Protein AF-A0A969BCX3-F1 (afdb_monomer_lite)

Foldseek 3Di:
DADDDDDDDDADDPDPPQVVVVRVQVVCVVVVHDDAEWFDDFDDCVDPPGGHGHYPDDVLDALQVCLVCVLVRCVVTVAQEAEDDHDPNDDALVVRVVSVVSNVVSQVVSCVVVVGHHHYDYDQHDAHPDGDPSSVSNSVVVD

Radius of gyration: 16.17 Å; chains: 1; bounding box: 35×35×45 Å

Secondary structure (DSSP, 8-state):
----------S-----HHHHHHHHHHHHHHTT-------SEE--TT-SS----EE---TT--HHHHHHHHHHHHHHH--SEEEE---TT-S-HHHHHHHHHHHHHHHHHHHHHHT---EEEEPPPPPPSS--HHHHHHHHTT-

pLDDT: mean 81.5, std 19.11, range [28.39, 98.62]

Sequence (143 aa):
MLRYHRRPGRFARQHPAWQLQAVLWYKLDSANYNVDFVGSREAGHNLIPAMDVDHEAHKSAGATFFASSIYNHLVASSPNIILMHLGTYDTHASTSAAQFTTIFNEIDRYEADFNTSVRVLVATILNRSVPHANTSAFNANLT

Structure (mmCIF, N/CA/C/O backbone):
data_AF-A0A969BCX3-F1
#
_entry.id   AF-A0A969BCX3-F1
#
loop_
_atom_site.group_PDB
_atom_site.id
_atom_site.type_symbol
_atom_site.label_atom_id
_atom_site.label_alt_id
_atom_site.label_comp_id
_atom_site.label_asym_id
_atom_site.label_entity_id
_atom_site.label_seq_id
_atom_site.pdbx_PDB_ins_code
_atom_site.Cartn_x
_atom_site.Cartn_y
_atom_site.Cartn_z
_atom_site.occupancy
_atom_site.B_iso_or_equiv
_atom_site.auth_seq_id
_atom_site.auth_comp_id
_atom_site.auth_asym_id
_atom_site.auth_atom_id
_atom_site.pdbx_PDB_model_num
ATOM 1 N N . MET A 1 1 ? 1.543 -9.746 -6.477 1.00 34.53 1 MET A N 1
ATOM 2 C CA . MET A 1 1 ? 2.705 -10.648 -6.239 1.00 34.53 1 MET A CA 1
ATOM 3 C C . MET A 1 1 ? 2.519 -12.042 -6.911 1.00 34.53 1 MET A C 1
ATOM 5 O O . MET A 1 1 ? 1.386 -12.378 -7.186 1.00 34.53 1 MET A O 1
ATOM 9 N N . LEU A 1 2 ? 3.593 -12.800 -7.302 1.00 28.39 2 LEU A N 1
ATOM 10 C CA . LEU A 1 2 ? 3.638 -13.778 -8.464 1.00 28.39 2 LEU A CA 1
ATOM 11 C C . LEU A 1 2 ? 4.745 -14.914 -8.465 1.00 28.39 2 LEU A C 1
ATOM 13 O O . LEU A 1 2 ? 5.485 -14.999 -7.494 1.00 28.39 2 LEU A O 1
ATOM 17 N N . ARG A 1 3 ? 4.847 -15.800 -9.524 1.00 32.66 3 ARG A N 1
ATOM 18 C CA . ARG A 1 3 ? 6.025 -16.581 -10.116 1.00 32.66 3 ARG A CA 1
ATOM 19 C C . ARG A 1 3 ? 5.734 -17.293 -11.507 1.00 32.66 3 ARG A C 1
ATOM 21 O O . ARG A 1 3 ? 4.568 -17.546 -11.767 1.00 32.66 3 ARG A O 1
ATOM 28 N N . TYR A 1 4 ? 6.758 -17.628 -12.352 1.00 30.80 4 TYR A N 1
ATOM 29 C CA . TYR A 1 4 ? 6.853 -17.544 -13.863 1.00 30.80 4 TYR A CA 1
ATOM 30 C C . TYR A 1 4 ? 7.645 -18.656 -14.659 1.00 30.80 4 TYR A C 1
ATOM 32 O O . TYR A 1 4 ? 8.454 -19.328 -14.024 1.00 30.80 4 TYR A O 1
ATOM 40 N N . HIS A 1 5 ? 7.544 -18.723 -16.029 1.00 28.56 5 HIS A N 1
ATOM 41 C CA . HIS A 1 5 ? 8.582 -19.165 -17.038 1.00 28.56 5 HIS A CA 1
ATOM 42 C C . HIS A 1 5 ? 8.531 -18.452 -18.450 1.00 28.56 5 HIS A C 1
ATOM 44 O O . HIS A 1 5 ? 7.475 -17.985 -18.866 1.00 28.56 5 HIS A O 1
ATOM 50 N N . ARG A 1 6 ? 9.685 -18.355 -19.173 1.00 41.09 6 ARG A N 1
ATOM 51 C CA . ARG A 1 6 ? 10.086 -17.385 -20.264 1.00 41.09 6 ARG A CA 1
ATOM 52 C C . ARG A 1 6 ? 9.689 -17.630 -21.742 1.00 41.09 6 ARG A C 1
ATOM 54 O O . ARG A 1 6 ? 9.783 -18.757 -22.208 1.00 41.09 6 ARG A O 1
ATOM 61 N N . ARG A 1 7 ? 9.531 -16.529 -22.528 1.00 32.38 7 ARG A N 1
ATOM 62 C CA . ARG A 1 7 ? 9.907 -16.375 -23.975 1.00 32.38 7 ARG A CA 1
ATOM 63 C C . ARG A 1 7 ? 10.317 -14.918 -24.361 1.00 32.38 7 ARG A C 1
ATOM 65 O O . ARG A 1 7 ? 9.932 -14.002 -23.637 1.00 32.38 7 ARG A O 1
ATOM 72 N N . PRO A 1 8 ? 11.116 -14.688 -25.439 1.00 44.19 8 PRO A N 1
ATOM 73 C CA . PRO A 1 8 ? 11.933 -13.475 -25.627 1.00 44.19 8 PRO A CA 1
ATOM 74 C C . PRO A 1 8 ? 11.377 -12.431 -26.624 1.00 44.19 8 PRO A C 1
ATOM 76 O O . PRO A 1 8 ? 10.735 -12.782 -27.607 1.00 44.19 8 PRO A O 1
ATOM 79 N N . GLY A 1 9 ? 11.751 -11.156 -26.415 1.00 36.34 9 GLY A N 1
ATOM 80 C CA . GLY A 1 9 ? 11.920 -10.152 -27.483 1.00 36.34 9 GLY A CA 1
ATOM 81 C C . GLY A 1 9 ? 10.839 -9.072 -27.674 1.00 36.34 9 GLY A C 1
ATOM 82 O O . GLY A 1 9 ? 10.052 -9.163 -28.608 1.00 36.34 9 GLY A O 1
ATOM 83 N N . ARG A 1 10 ? 10.864 -8.011 -26.849 1.00 34.69 10 ARG A N 1
ATOM 84 C CA . ARG A 1 10 ? 10.653 -6.572 -27.180 1.00 34.69 10 ARG A CA 1
ATOM 85 C C . ARG A 1 10 ? 10.656 -5.783 -25.865 1.00 34.69 10 ARG A C 1
ATOM 87 O O . ARG A 1 10 ? 9.804 -5.997 -25.005 1.00 34.69 10 ARG A O 1
ATOM 94 N N . PHE A 1 11 ? 11.655 -4.924 -25.686 1.00 47.81 11 PHE A N 1
ATOM 95 C CA . PHE A 1 11 ? 11.815 -4.113 -24.482 1.00 47.81 11 PHE A CA 1
ATOM 96 C C . PHE A 1 11 ? 10.767 -2.990 -24.438 1.00 47.81 11 PHE A C 1
ATOM 98 O O . PHE A 1 11 ? 10.455 -2.398 -25.467 1.00 47.81 11 PHE A O 1
ATOM 105 N N . ALA A 1 12 ? 10.257 -2.743 -23.225 1.00 36.22 12 ALA A N 1
ATOM 106 C CA . ALA A 1 12 ? 9.178 -1.827 -22.831 1.00 36.22 12 ALA A CA 1
ATOM 107 C C . ALA A 1 12 ? 7.731 -2.338 -23.010 1.00 36.22 12 ALA A C 1
ATOM 109 O O . ALA A 1 12 ? 6.883 -1.667 -23.592 1.00 36.22 12 ALA A O 1
ATOM 110 N N . ARG A 1 13 ? 7.390 -3.487 -22.409 1.00 39.47 13 ARG A N 1
ATOM 111 C CA . ARG A 1 13 ? 6.005 -3.714 -21.957 1.00 39.47 13 ARG A CA 1
ATOM 112 C C . ARG A 1 13 ? 5.864 -3.199 -20.528 1.00 39.47 13 ARG A C 1
ATOM 114 O O . ARG A 1 13 ? 6.259 -3.877 -19.585 1.00 39.47 13 ARG A O 1
ATOM 121 N N . GLN A 1 14 ? 5.296 -2.005 -20.366 1.00 39.59 14 GLN A N 1
ATOM 122 C CA . GLN A 1 14 ? 4.602 -1.688 -19.120 1.00 39.59 14 GLN A CA 1
ATOM 123 C C . GLN A 1 14 ? 3.423 -2.660 -19.035 1.00 39.59 14 GLN A C 1
ATOM 125 O O . GLN A 1 14 ? 2.440 -2.518 -19.759 1.00 39.59 14 GLN A O 1
ATOM 130 N N . HIS A 1 15 ? 3.564 -3.708 -18.228 1.00 47.91 15 HIS A N 1
ATOM 131 C CA . HIS A 1 15 ? 2.430 -4.547 -17.874 1.00 47.91 15 HIS A CA 1
ATOM 132 C C . HIS A 1 15 ? 1.494 -3.690 -17.021 1.00 47.91 15 HIS A C 1
ATOM 134 O O . HIS A 1 15 ? 1.960 -3.096 -16.045 1.00 47.91 15 HIS A O 1
ATOM 140 N N . PRO A 1 16 ? 0.216 -3.540 -17.396 1.00 60.22 16 PRO A N 1
ATOM 141 C CA . PRO A 1 16 ? -0.694 -2.736 -16.603 1.00 60.22 16 PRO A CA 1
ATOM 142 C C . PRO A 1 16 ? -0.822 -3.355 -15.204 1.00 60.22 16 PRO A C 1
ATOM 144 O O . PRO A 1 16 ? -0.863 -4.578 -15.072 1.00 60.22 16 PRO A O 1
ATOM 147 N N . ALA A 1 17 ? -0.830 -2.514 -14.166 1.00 60.88 17 ALA A N 1
ATOM 148 C CA . ALA A 1 17 ? -0.722 -2.929 -12.762 1.00 60.88 17 ALA A CA 1
ATOM 149 C C . ALA A 1 17 ? -1.734 -4.024 -12.361 1.00 60.88 17 ALA A C 1
ATOM 151 O O . ALA A 1 17 ? -1.383 -4.935 -11.610 1.00 60.88 17 ALA A O 1
ATOM 152 N N . TRP A 1 18 ? -2.929 -4.009 -12.961 1.00 65.56 18 TRP A N 1
ATOM 153 C CA . TRP A 1 18 ? -3.974 -5.011 -12.745 1.00 65.56 18 TRP A CA 1
ATOM 154 C C . TRP A 1 18 ? -3.562 -6.439 -13.146 1.00 65.56 18 TRP A C 1
ATOM 156 O O . TRP A 1 18 ? -4.039 -7.402 -12.559 1.00 65.56 18 TRP A O 1
ATOM 166 N N . GLN A 1 19 ? -2.613 -6.627 -14.075 1.00 75.50 19 GLN A N 1
ATOM 167 C CA . GLN A 1 19 ? -2.093 -7.967 -14.392 1.00 75.50 19 GLN A CA 1
ATOM 168 C C . GLN A 1 19 ? -1.281 -8.559 -13.234 1.00 75.50 19 GLN A C 1
ATOM 170 O O . GLN A 1 19 ? -1.315 -9.765 -13.014 1.00 75.50 19 GLN A O 1
ATOM 175 N N . LEU A 1 20 ? -0.538 -7.740 -12.482 1.00 78.06 20 LEU A N 1
ATOM 176 C CA . LEU A 1 20 ? 0.252 -8.213 -11.335 1.00 78.06 20 LEU A CA 1
ATOM 177 C C . LEU A 1 20 ? -0.607 -8.446 -10.088 1.00 78.06 20 LEU A C 1
ATOM 179 O O . LEU A 1 20 ? -0.260 -9.299 -9.262 1.00 78.06 20 LEU A O 1
ATOM 183 N N . GLN A 1 21 ? -1.693 -7.684 -9.963 1.00 87.50 21 GLN A N 1
ATOM 184 C CA . GLN A 1 21 ? -2.752 -7.893 -8.981 1.00 87.50 21 GLN A CA 1
ATOM 185 C C . GLN A 1 21 ? -3.462 -9.222 -9.245 1.00 87.50 21 GLN A C 1
ATOM 187 O O . GLN A 1 21 ? -3.488 -10.066 -8.357 1.00 87.50 21 GLN A O 1
ATOM 192 N N . ALA A 1 22 ? -3.905 -9.459 -10.484 1.00 89.06 22 ALA A N 1
ATOM 193 C CA . ALA A 1 22 ? -4.624 -10.672 -10.859 1.00 89.06 22 ALA A CA 1
ATOM 194 C C . ALA A 1 22 ? -3.874 -11.948 -10.484 1.00 89.06 22 ALA A C 1
ATOM 196 O O . ALA A 1 22 ? -4.410 -12.847 -9.843 1.00 89.06 22 ALA A O 1
ATOM 197 N N . VAL A 1 23 ? -2.582 -12.018 -10.814 1.00 90.94 23 VAL A N 1
ATOM 198 C CA . VAL A 1 23 ? -1.817 -13.224 -10.489 1.00 90.94 23 VAL A CA 1
ATOM 199 C C . VAL A 1 23 ? -1.532 -13.354 -8.986 1.00 90.94 23 VAL A C 1
ATOM 201 O O . VAL A 1 23 ? -1.316 -14.469 -8.517 1.00 90.94 23 VAL A O 1
ATOM 204 N N . LEU A 1 24 ? -1.552 -12.263 -8.211 1.00 91.88 24 LEU A N 1
ATOM 205 C CA . LEU A 1 24 ? -1.527 -12.371 -6.747 1.00 91.88 24 LEU A CA 1
ATOM 206 C C . LEU A 1 24 ? -2.784 -13.020 -6.231 1.00 91.88 24 LEU A C 1
ATOM 208 O O . LEU A 1 24 ? -2.700 -13.960 -5.449 1.00 91.88 24 LEU A O 1
ATOM 212 N N . TRP A 1 25 ? -3.915 -12.497 -6.687 1.00 94.12 25 TRP A N 1
ATOM 213 C CA . TRP A 1 25 ? -5.212 -12.933 -6.238 1.00 94.12 25 TRP A CA 1
ATOM 214 C C . TRP A 1 25 ? -5.387 -14.426 -6.518 1.00 94.12 25 TRP A C 1
ATOM 216 O O . TRP A 1 25 ? -5.578 -15.191 -5.581 1.00 94.12 25 TRP A O 1
ATOM 226 N N . TYR A 1 26 ? -5.111 -14.880 -7.749 1.00 94.75 26 TYR A N 1
ATOM 227 C CA . TYR A 1 26 ? -5.188 -16.310 -8.081 1.00 94.75 26 TYR A CA 1
ATOM 228 C C . TYR A 1 26 ? -4.246 -17.181 -7.249 1.00 94.75 26 TYR A C 1
ATOM 230 O O . TYR A 1 26 ? -4.562 -18.329 -6.962 1.00 94.75 26 TYR A O 1
ATOM 238 N N . LYS A 1 27 ? -3.070 -16.673 -6.863 1.00 95.94 27 LYS A N 1
ATOM 239 C CA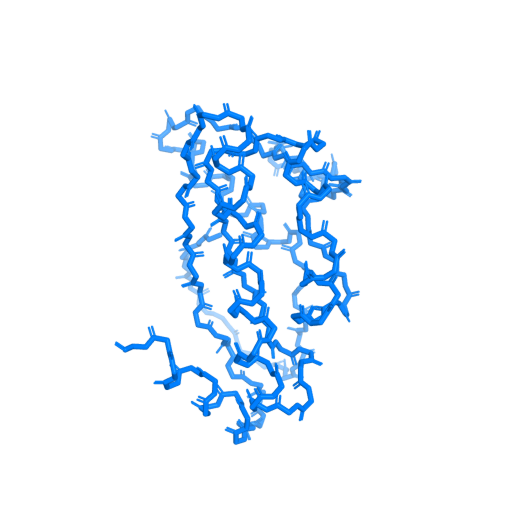 . LYS A 1 27 ? -2.148 -17.424 -6.000 1.00 95.94 27 LYS A CA 1
ATOM 240 C C . LYS A 1 27 ? -2.678 -17.568 -4.584 1.00 95.94 27 LYS A C 1
ATOM 242 O O . LYS A 1 27 ? -2.519 -18.640 -4.009 1.00 95.94 27 LYS A O 1
ATOM 247 N N . LEU A 1 28 ? -3.258 -16.504 -4.038 1.00 95.62 28 LEU A N 1
ATOM 248 C CA . LEU A 1 28 ? -3.846 -16.503 -2.702 1.00 95.62 28 LEU A CA 1
ATOM 249 C C . LEU A 1 28 ? -5.081 -17.404 -2.662 1.00 95.62 28 LEU A C 1
ATOM 251 O O . LEU A 1 28 ? -5.146 -18.283 -1.807 1.00 95.62 28 LEU A O 1
ATOM 255 N N . ASP A 1 29 ? -5.964 -17.265 -3.650 1.00 95.06 29 ASP A N 1
ATOM 256 C CA . ASP A 1 29 ? -7.143 -18.110 -3.840 1.00 95.06 29 ASP A CA 1
ATOM 257 C C . ASP A 1 29 ? -6.756 -19.591 -3.988 1.00 95.06 29 ASP A C 1
ATOM 259 O O . ASP A 1 29 ? -7.205 -20.433 -3.217 1.00 95.06 29 ASP A O 1
ATOM 263 N N . SER A 1 30 ? -5.789 -19.912 -4.860 1.00 96.62 30 SER A N 1
ATOM 264 C CA . SER A 1 30 ? -5.307 -21.296 -5.036 1.00 96.62 30 SER A CA 1
ATOM 265 C C . SER A 1 30 ? -4.660 -21.908 -3.788 1.00 96.62 30 SER A C 1
ATOM 267 O O . SER A 1 30 ? -4.521 -23.126 -3.694 1.00 96.62 30 SER A O 1
ATOM 269 N N . ALA A 1 31 ? -4.224 -21.066 -2.849 1.00 97.25 31 ALA A N 1
ATOM 270 C CA . ALA A 1 31 ? -3.661 -21.473 -1.568 1.00 97.25 31 ALA A CA 1
ATOM 271 C C . ALA A 1 31 ? -4.698 -21.418 -0.429 1.00 97.25 31 ALA A C 1
ATOM 273 O O . ALA A 1 31 ? -4.328 -21.583 0.733 1.00 97.25 31 ALA A O 1
ATOM 274 N N . ASN A 1 32 ? -5.981 -21.223 -0.757 1.00 95.94 32 ASN A N 1
ATOM 275 C CA . ASN A 1 32 ? -7.114 -21.123 0.161 1.00 95.94 32 ASN A CA 1
ATOM 276 C C . ASN A 1 32 ? -6.983 -19.992 1.197 1.00 95.94 32 ASN A C 1
ATOM 278 O O . ASN A 1 32 ? -7.460 -20.122 2.328 1.00 95.94 32 ASN A O 1
ATOM 282 N N . TYR A 1 33 ? -6.343 -18.876 0.836 1.00 96.19 33 TYR A N 1
ATOM 283 C CA . TYR A 1 33 ? -6.398 -17.668 1.656 1.00 96.19 33 TYR A CA 1
ATOM 284 C C . TYR A 1 33 ? -7.701 -16.913 1.395 1.00 96.19 33 TYR A C 1
ATOM 286 O O . TYR A 1 33 ? -8.011 -16.586 0.254 1.00 96.19 33 TYR A O 1
ATOM 294 N N . ASN A 1 34 ? -8.422 -16.579 2.467 1.00 94.94 34 ASN A N 1
ATOM 295 C CA . ASN A 1 34 ? -9.550 -15.657 2.400 1.00 94.94 34 ASN A CA 1
ATOM 296 C C . ASN A 1 34 ? -9.019 -14.219 2.403 1.00 94.94 34 ASN A C 1
ATOM 298 O O . ASN A 1 34 ? -8.540 -13.745 3.437 1.00 94.94 34 ASN A O 1
ATOM 302 N N . VAL A 1 35 ? -9.038 -13.567 1.244 1.00 95.00 35 VAL A N 1
ATOM 303 C CA . VAL A 1 35 ? -8.525 -12.207 1.055 1.00 95.00 35 VAL A CA 1
ATOM 304 C C . VAL A 1 35 ? -9.562 -11.346 0.355 1.00 95.00 35 VAL A C 1
ATOM 306 O O . VAL A 1 35 ? -10.228 -11.810 -0.563 1.00 95.00 35 VAL A O 1
ATOM 309 N N . ASP A 1 36 ? -9.633 -10.097 0.795 1.00 96.12 36 ASP A N 1
ATOM 310 C CA . ASP A 1 36 ? -10.450 -9.026 0.234 1.00 96.12 36 ASP A CA 1
ATOM 311 C C . ASP A 1 36 ? -9.479 -7.924 -0.191 1.00 96.12 36 ASP A C 1
ATOM 313 O O . ASP A 1 36 ? -8.674 -7.446 0.622 1.00 96.12 36 ASP A O 1
ATOM 317 N N . PHE A 1 37 ? -9.421 -7.631 -1.484 1.00 96.50 37 PHE A N 1
ATOM 318 C CA . PHE A 1 37 ? -8.626 -6.521 -1.983 1.00 96.50 37 PHE A CA 1
ATOM 319 C C . PHE A 1 37 ? -9.499 -5.279 -1.852 1.00 96.50 37 PHE A C 1
ATOM 321 O O . PHE A 1 37 ? -10.688 -5.314 -2.102 1.00 96.50 37 PHE A O 1
ATOM 328 N N . VAL A 1 38 ? -8.910 -4.169 -1.420 1.00 97.31 38 VAL A N 1
ATOM 329 C CA . VAL A 1 38 ? -9.673 -2.951 -1.137 1.00 97.31 38 VAL A CA 1
ATOM 330 C C . VAL A 1 38 ? -9.031 -1.757 -1.824 1.00 97.31 38 VAL A C 1
ATOM 332 O O . VAL A 1 38 ? -7.802 -1.668 -1.949 1.00 97.31 38 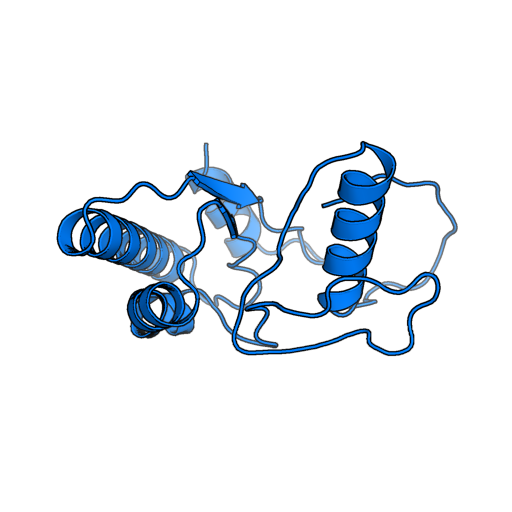VAL A O 1
ATOM 335 N N . GLY A 1 39 ? -9.865 -0.827 -2.282 1.00 95.94 39 GLY A N 1
ATOM 336 C CA . GLY A 1 39 ? -9.412 0.420 -2.876 1.00 95.94 39 GLY A CA 1
ATOM 337 C C . GLY A 1 39 ? -10.467 1.118 -3.723 1.00 95.94 39 GLY A C 1
ATOM 338 O O . GLY A 1 39 ? -11.519 0.581 -4.032 1.00 95.94 39 GLY A O 1
ATOM 339 N N . SER A 1 40 ? -10.157 2.344 -4.122 1.00 95.38 40 SER A N 1
ATOM 340 C CA . SER A 1 40 ? -11.045 3.233 -4.871 1.00 95.38 40 SER A CA 1
ATOM 341 C C . SER A 1 40 ? -11.144 2.945 -6.373 1.00 95.38 40 SER A C 1
ATOM 343 O O . SER A 1 40 ? -11.857 3.651 -7.091 1.00 95.38 40 SER A O 1
ATOM 345 N N . ARG A 1 41 ? -10.391 1.970 -6.893 1.00 94.00 41 ARG A N 1
ATOM 346 C CA . ARG A 1 41 ? -10.343 1.652 -8.324 1.00 94.00 41 ARG A CA 1
ATOM 347 C C . ARG A 1 41 ? -10.577 0.176 -8.559 1.00 94.00 41 ARG A C 1
ATOM 349 O O . ARG A 1 41 ? -10.067 -0.653 -7.823 1.00 94.00 41 ARG A O 1
ATOM 356 N N . GLU A 1 42 ? -11.204 -0.112 -9.688 1.00 93.56 42 GLU A N 1
ATOM 357 C CA . GLU A 1 42 ? -11.494 -1.470 -10.126 1.00 93.56 42 GLU A CA 1
ATOM 358 C C . GLU A 1 42 ? -10.809 -1.745 -11.471 1.00 93.56 42 GLU A C 1
ATOM 360 O O . GLU A 1 42 ? -10.798 -0.898 -12.377 1.00 93.56 42 GLU A O 1
ATOM 365 N N . ALA A 1 43 ? -10.234 -2.937 -11.633 1.00 91.19 43 ALA A N 1
ATOM 366 C CA . ALA A 1 43 ? -9.756 -3.411 -12.925 1.00 91.19 43 ALA A CA 1
ATOM 367 C C . ALA A 1 43 ? -9.767 -4.941 -13.030 1.00 91.19 43 ALA A C 1
ATOM 369 O O . ALA A 1 43 ? -9.357 -5.654 -12.123 1.00 91.19 43 ALA A O 1
ATOM 370 N N . GLY A 1 44 ? -10.129 -5.448 -14.214 1.00 88.50 44 GLY A N 1
ATOM 371 C CA . GLY A 1 44 ? -10.035 -6.878 -14.528 1.00 88.50 44 GLY A CA 1
ATOM 372 C C . GLY A 1 44 ? -11.348 -7.662 -14.478 1.00 88.50 44 GLY A C 1
ATOM 373 O O . GLY A 1 44 ? -11.292 -8.884 -14.516 1.00 88.50 44 GLY A O 1
ATOM 374 N N . HIS A 1 45 ? -12.513 -7.002 -14.505 1.00 91.00 45 HIS A N 1
ATOM 375 C CA . HIS A 1 45 ? -13.838 -7.658 -14.517 1.00 91.00 45 HIS A CA 1
ATOM 376 C C . HIS A 1 45 ? -14.025 -8.737 -15.598 1.00 91.00 45 HIS A C 1
ATOM 378 O O . HIS A 1 45 ? -14.827 -9.648 -15.435 1.00 91.00 45 HIS A O 1
ATOM 384 N N . ASN A 1 46 ? -13.295 -8.636 -16.713 1.00 91.06 46 ASN A N 1
ATOM 385 C CA . ASN A 1 46 ? -13.396 -9.578 -17.832 1.00 91.06 46 ASN A CA 1
ATOM 386 C C . ASN A 1 46 ? -12.443 -10.781 -17.706 1.00 91.06 46 ASN A C 1
ATOM 388 O O . ASN A 1 46 ? -12.319 -11.560 -18.653 1.00 91.06 46 ASN A O 1
ATOM 392 N N . LEU A 1 47 ? -11.700 -10.901 -16.604 1.00 88.56 47 LEU A N 1
ATOM 393 C CA . LEU A 1 47 ? -10.792 -12.022 -16.386 1.00 88.56 47 LEU A CA 1
ATOM 394 C C . LEU A 1 47 ? -11.561 -13.287 -16.000 1.00 88.56 47 LEU A C 1
ATOM 396 O O . LEU A 1 47 ? -12.570 -13.241 -15.301 1.00 88.56 47 LEU A O 1
ATOM 400 N N . ILE A 1 48 ? -11.063 -14.424 -16.489 1.00 87.75 48 ILE A N 1
ATOM 401 C CA . ILE A 1 48 ? -11.615 -15.752 -16.222 1.00 87.75 48 ILE A CA 1
ATOM 402 C C . ILE A 1 48 ? -10.469 -16.650 -15.730 1.00 87.75 48 ILE A C 1
ATOM 404 O O . ILE A 1 48 ? -9.472 -16.781 -16.448 1.00 87.75 48 ILE A O 1
ATOM 408 N N . PRO A 1 49 ? -10.598 -17.294 -14.555 1.00 89.31 49 PRO A N 1
ATOM 409 C CA . PRO A 1 49 ? -11.720 -17.182 -13.612 1.00 89.31 49 PRO A CA 1
ATOM 410 C C . PRO A 1 49 ? -11.862 -15.764 -13.030 1.00 89.31 49 PRO A C 1
ATOM 412 O O . PRO A 1 49 ? -10.914 -14.984 -13.082 1.00 89.31 49 PRO A O 1
ATOM 415 N N . ALA A 1 50 ? -13.048 -15.417 -12.521 1.00 92.12 50 ALA A N 1
ATOM 416 C CA . ALA A 1 50 ? -13.266 -14.117 -11.882 1.00 92.12 50 ALA A CA 1
ATOM 417 C C . ALA A 1 50 ? -12.313 -13.926 -10.688 1.00 92.12 50 ALA A C 1
ATOM 419 O O . ALA A 1 50 ? -11.850 -14.902 -10.099 1.00 92.12 50 ALA A O 1
ATOM 420 N N . MET A 1 51 ? -12.018 -12.671 -10.362 1.00 93.19 51 MET A N 1
ATOM 421 C CA . MET A 1 51 ? -11.142 -12.276 -9.261 1.00 93.19 51 MET A CA 1
ATOM 422 C C . MET A 1 51 ? -11.692 -11.028 -8.580 1.00 93.19 51 MET A C 1
ATOM 424 O O . MET A 1 51 ? -12.534 -10.337 -9.155 1.00 93.19 51 MET A O 1
ATOM 428 N N . ASP A 1 52 ? -11.146 -10.707 -7.416 1.00 95.44 52 ASP A N 1
ATOM 429 C CA . ASP A 1 52 ? -11.318 -9.393 -6.812 1.00 95.44 52 ASP A CA 1
ATOM 430 C C . ASP A 1 52 ? -10.581 -8.316 -7.629 1.00 95.44 52 ASP A C 1
ATOM 432 O O . ASP A 1 52 ? -9.394 -8.449 -7.959 1.00 95.44 52 ASP A O 1
ATOM 436 N N . VAL A 1 53 ? -11.320 -7.280 -8.015 1.00 95.12 53 VAL A N 1
ATOM 437 C CA . VAL A 1 53 ? -10.891 -6.239 -8.954 1.00 95.12 53 VAL A CA 1
ATOM 438 C C . VAL A 1 53 ? -10.395 -4.975 -8.256 1.00 95.12 53 VAL A C 1
ATOM 440 O O . VAL A 1 53 ? -9.776 -4.140 -8.926 1.00 95.12 53 VAL A O 1
ATOM 443 N N . ASP A 1 54 ? -10.595 -4.850 -6.946 1.00 96.12 54 ASP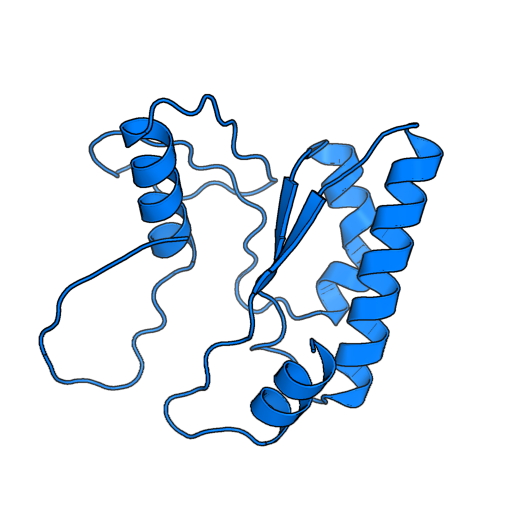 A N 1
ATOM 444 C CA . ASP A 1 54 ? -10.381 -3.617 -6.190 1.00 96.12 54 ASP A CA 1
ATOM 445 C C . ASP A 1 54 ? -8.892 -3.353 -5.937 1.00 96.12 54 ASP A C 1
ATOM 447 O O . ASP A 1 54 ? -8.102 -4.255 -5.642 1.00 96.12 54 ASP A O 1
ATOM 451 N N . HIS A 1 55 ? -8.455 -2.102 -6.095 1.00 93.94 55 HIS A N 1
ATOM 452 C CA . HIS A 1 55 ? -7.064 -1.707 -5.893 1.00 93.94 55 HIS A CA 1
ATOM 453 C C . HIS A 1 55 ? -6.855 -0.196 -5.706 1.00 93.94 55 HIS A C 1
ATOM 455 O O . HIS A 1 55 ? -7.608 0.635 -6.204 1.00 93.94 55 HIS A O 1
ATOM 461 N N . GLU A 1 56 ? -5.696 0.182 -5.155 1.00 93.94 56 GLU A N 1
ATOM 462 C CA . GLU A 1 56 ? -5.208 1.577 -5.100 1.00 93.94 56 GLU A CA 1
ATOM 463 C C . GLU A 1 56 ? -4.045 1.857 -6.074 1.00 93.94 56 GLU A C 1
ATOM 465 O O . GLU A 1 56 ? -3.170 2.693 -5.847 1.00 93.94 56 GLU A O 1
ATOM 470 N N . ALA A 1 57 ? -3.991 1.148 -7.205 1.00 88.94 57 ALA A N 1
ATOM 471 C CA . ALA A 1 57 ? -3.002 1.420 -8.244 1.00 88.94 57 ALA A CA 1
ATOM 472 C C . ALA A 1 57 ? -3.384 2.647 -9.098 1.00 88.94 57 ALA A C 1
ATOM 474 O O . ALA A 1 57 ? -4.289 2.610 -9.940 1.00 88.94 57 ALA A O 1
ATOM 475 N N . HIS A 1 58 ? -2.620 3.731 -8.947 1.00 87.94 58 HIS A N 1
ATOM 476 C CA . HIS A 1 58 ? -2.745 4.947 -9.751 1.00 87.94 58 HIS A CA 1
ATOM 477 C C . HIS A 1 58 ? -1.653 5.006 -10.825 1.00 87.94 58 HIS A C 1
ATOM 479 O O . HIS A 1 58 ? -0.458 5.077 -10.533 1.00 87.94 58 HIS A O 1
ATOM 485 N N . LYS A 1 59 ? -2.056 5.006 -12.102 1.00 81.44 59 LYS A N 1
ATOM 486 C CA . LYS A 1 59 ? -1.112 5.179 -13.213 1.00 81.44 59 LYS A CA 1
ATOM 487 C C . LYS A 1 59 ? -0.435 6.548 -13.087 1.00 81.44 59 LYS A C 1
ATOM 489 O O . LYS A 1 59 ? -1.124 7.557 -12.984 1.00 81.44 59 LYS A O 1
ATOM 494 N N . SER A 1 60 ? 0.895 6.563 -13.135 1.00 78.62 60 SER A N 1
ATOM 495 C CA . SER A 1 60 ? 1.722 7.775 -13.037 1.00 78.62 60 SER A CA 1
ATOM 496 C C . SER A 1 60 ? 1.740 8.476 -11.670 1.00 78.62 60 SER A C 1
ATOM 498 O O . SER A 1 60 ? 2.271 9.580 -11.582 1.00 78.62 60 SER A O 1
ATOM 500 N N . ALA A 1 61 ? 1.212 7.865 -10.605 1.00 83.00 61 ALA A N 1
ATOM 501 C CA . ALA A 1 61 ? 1.391 8.389 -9.253 1.00 83.00 61 ALA A CA 1
ATOM 502 C C . ALA A 1 61 ? 2.764 7.981 -8.690 1.00 83.00 61 ALA A C 1
ATOM 504 O O . ALA A 1 61 ? 3.134 6.805 -8.720 1.00 83.00 61 ALA A O 1
ATOM 505 N N . GLY A 1 62 ? 3.520 8.966 -8.202 1.00 85.69 62 GLY A N 1
ATOM 506 C CA . GLY A 1 62 ? 4.756 8.773 -7.434 1.00 85.69 62 GLY A CA 1
ATOM 507 C C . GLY A 1 62 ? 4.521 8.915 -5.929 1.00 85.69 62 GLY A C 1
ATOM 508 O O . GLY A 1 62 ? 3.386 9.114 -5.488 1.00 85.69 62 GLY A O 1
ATOM 509 N N . ALA A 1 63 ? 5.591 8.866 -5.135 1.00 88.44 63 ALA A N 1
ATOM 510 C CA . ALA A 1 63 ? 5.502 8.958 -3.678 1.00 88.44 63 ALA A CA 1
ATOM 511 C C . ALA A 1 63 ? 4.890 10.287 -3.207 1.00 88.44 63 ALA A C 1
ATOM 513 O O . ALA A 1 63 ? 4.114 10.291 -2.262 1.00 88.44 63 ALA A O 1
ATOM 514 N N . THR A 1 64 ? 5.142 11.401 -3.905 1.00 90.44 64 THR A N 1
ATOM 515 C CA . THR A 1 64 ? 4.544 12.709 -3.569 1.00 90.44 64 THR A CA 1
ATOM 516 C C . THR A 1 64 ? 3.016 12.699 -3.584 1.00 90.44 64 THR A C 1
ATOM 518 O O . THR A 1 64 ? 2.396 13.358 -2.757 1.00 90.44 64 THR A O 1
ATOM 521 N N . PHE A 1 65 ? 2.397 11.968 -4.517 1.00 91.19 65 PHE A N 1
ATOM 522 C CA . PHE A 1 65 ? 0.937 11.871 -4.580 1.00 91.19 65 PHE A CA 1
ATOM 523 C C . PHE A 1 65 ? 0.396 11.135 -3.353 1.00 91.19 65 PHE A C 1
ATOM 525 O O . PHE A 1 65 ? -0.502 11.628 -2.686 1.00 91.19 65 PHE A O 1
ATOM 532 N N . PHE A 1 66 ? 0.980 9.984 -3.021 1.00 93.94 66 PHE A N 1
ATOM 533 C CA . PHE A 1 66 ? 0.512 9.193 -1.886 1.00 93.94 66 PHE A CA 1
ATOM 534 C C . PHE A 1 66 ? 0.862 9.824 -0.540 1.00 93.94 66 PHE A C 1
ATOM 536 O O . PHE A 1 66 ? 0.077 9.714 0.391 1.00 93.94 66 PHE A O 1
ATOM 543 N N . ALA A 1 67 ? 1.971 10.552 -0.427 1.00 94.12 67 ALA A N 1
ATOM 544 C CA . ALA A 1 67 ? 2.311 11.285 0.790 1.00 94.12 67 ALA A CA 1
ATOM 545 C C . ALA A 1 67 ? 1.247 12.322 1.183 1.00 94.12 67 ALA A C 1
ATOM 547 O O . ALA A 1 67 ? 1.101 12.614 2.365 1.00 94.12 67 ALA A O 1
ATOM 548 N N . SER A 1 68 ? 0.487 12.861 0.222 1.00 95.50 68 SER A N 1
ATOM 549 C CA . SER A 1 68 ? -0.593 13.814 0.499 1.00 95.50 68 SER A CA 1
ATOM 550 C C . SER A 1 68 ? -1.982 13.183 0.609 1.00 95.50 68 SER A C 1
ATOM 552 O O . SER A 1 68 ? -2.912 13.867 1.035 1.00 95.50 68 SER A O 1
ATOM 554 N N . SER A 1 69 ? -2.153 11.910 0.233 1.00 95.75 69 SER A N 1
ATOM 555 C CA . SER A 1 69 ? -3.477 11.278 0.154 1.00 95.75 69 SER A CA 1
ATOM 556 C C . SER A 1 69 ? -3.624 9.965 0.919 1.00 95.75 69 SER A C 1
ATOM 558 O O . SER A 1 69 ? -4.761 9.550 1.146 1.00 95.75 69 SER A O 1
ATOM 560 N N . ILE A 1 70 ? -2.532 9.298 1.321 1.00 97.19 70 ILE A N 1
ATOM 561 C CA . ILE A 1 70 ? -2.571 7.918 1.833 1.00 97.19 70 ILE A CA 1
ATOM 562 C C . ILE A 1 70 ? -3.512 7.771 3.023 1.00 97.19 70 ILE A C 1
ATOM 564 O O . ILE A 1 70 ? -4.314 6.848 3.025 1.00 97.19 70 ILE A O 1
ATOM 568 N N . TYR A 1 71 ? -3.513 8.713 3.966 1.00 98.31 71 TYR A N 1
ATOM 569 C CA . TYR A 1 71 ? -4.414 8.661 5.116 1.00 98.31 71 TYR A CA 1
ATOM 570 C C . TYR A 1 71 ? -5.889 8.581 4.698 1.00 98.31 71 TYR A C 1
ATOM 572 O O . TYR A 1 71 ? -6.634 7.757 5.216 1.00 98.31 71 TYR A O 1
ATOM 580 N N . ASN A 1 72 ? -6.307 9.365 3.700 1.00 98.00 72 ASN A N 1
ATOM 581 C CA . ASN A 1 72 ? -7.684 9.323 3.202 1.00 98.00 72 ASN A CA 1
ATOM 582 C C . ASN A 1 72 ? -8.003 7.988 2.516 1.00 98.00 72 ASN A C 1
ATOM 584 O O . ASN A 1 72 ? -9.111 7.479 2.671 1.00 98.00 72 ASN A O 1
ATOM 588 N N . HIS A 1 73 ? -7.040 7.398 1.799 1.00 97.25 73 HIS A N 1
ATOM 589 C CA . HIS A 1 73 ? -7.202 6.053 1.241 1.00 97.25 73 HIS A CA 1
ATOM 590 C C . HIS A 1 73 ? -7.376 5.004 2.352 1.00 97.25 73 HIS A C 1
ATOM 592 O O . HIS A 1 73 ? -8.242 4.140 2.234 1.00 97.25 73 HIS A O 1
ATOM 598 N N . LEU A 1 74 ? -6.616 5.099 3.451 1.00 98.06 74 LEU A N 1
ATOM 599 C CA . LEU A 1 74 ? -6.734 4.186 4.597 1.00 98.06 74 LEU A CA 1
ATOM 600 C C . LEU A 1 74 ? -8.076 4.329 5.311 1.00 98.06 74 LEU A C 1
ATOM 602 O O . LEU A 1 74 ? -8.711 3.324 5.606 1.00 98.06 74 LEU A O 1
ATOM 606 N N . VAL A 1 75 ? -8.545 5.558 5.532 1.00 98.25 75 VAL A N 1
ATOM 607 C CA . VAL A 1 75 ? -9.867 5.805 6.126 1.00 98.25 75 VAL A CA 1
ATOM 608 C C . VAL A 1 75 ? -10.984 5.233 5.252 1.00 98.25 75 VAL A C 1
ATOM 610 O O . VAL A 1 75 ? -11.940 4.675 5.777 1.00 98.25 75 VAL A O 1
ATOM 613 N N . ALA A 1 76 ? -10.866 5.349 3.927 1.00 97.81 76 ALA A N 1
ATOM 614 C CA . ALA A 1 76 ? -11.899 4.891 3.003 1.00 97.81 76 ALA A CA 1
ATOM 615 C C . ALA A 1 76 ? -11.945 3.363 2.821 1.00 97.81 76 ALA A C 1
ATOM 617 O O . ALA A 1 76 ? -13.015 2.828 2.549 1.00 97.81 76 ALA A O 1
ATOM 618 N N . SER A 1 77 ? -10.803 2.676 2.933 1.00 96.75 77 SER A N 1
ATOM 619 C CA . SER A 1 77 ? -10.675 1.246 2.593 1.00 96.75 77 SER A CA 1
ATOM 620 C C . SER A 1 77 ? -10.324 0.335 3.774 1.00 96.75 77 SER A C 1
ATOM 622 O O . SER A 1 77 ? -10.455 -0.879 3.672 1.00 96.75 77 SER A O 1
ATOM 624 N N . SER A 1 78 ? -9.873 0.907 4.891 1.00 97.31 78 SER A N 1
ATOM 625 C CA . SER A 1 78 ? -9.495 0.224 6.134 1.00 97.31 78 SER A CA 1
ATOM 626 C C . SER A 1 78 ? -8.667 -1.065 5.959 1.00 97.31 78 SER A C 1
ATOM 628 O O . SER A 1 78 ? -9.024 -2.108 6.512 1.00 97.31 78 SER A O 1
ATOM 630 N N . PRO A 1 79 ? -7.535 -1.033 5.228 1.00 97.25 79 PRO A N 1
ATOM 631 C CA . PRO A 1 79 ? -6.781 -2.240 4.912 1.00 97.25 79 PRO A CA 1
ATOM 632 C C . PRO A 1 79 ? -6.029 -2.788 6.132 1.00 97.25 79 PRO A C 1
ATOM 634 O O . PRO A 1 79 ? -5.512 -2.034 6.954 1.00 97.25 79 PRO A O 1
ATOM 637 N N . ASN A 1 80 ? -5.857 -4.112 6.204 1.00 97.12 80 ASN A N 1
ATOM 638 C CA . ASN A 1 80 ? -4.972 -4.747 7.197 1.00 97.12 80 ASN A CA 1
ATOM 639 C C . ASN A 1 80 ? -3.545 -4.985 6.675 1.00 97.12 80 ASN A C 1
ATOM 641 O O . ASN A 1 80 ? -2.616 -5.196 7.460 1.00 97.12 80 ASN A O 1
ATOM 645 N N . ILE A 1 81 ? -3.367 -5.020 5.351 1.00 96.56 81 ILE A N 1
ATOM 646 C CA . ILE A 1 81 ? -2.079 -5.235 4.688 1.00 96.56 81 ILE A CA 1
ATOM 647 C C . ILE A 1 81 ? -1.971 -4.273 3.506 1.00 96.56 81 ILE A C 1
ATOM 649 O O . ILE A 1 81 ? -2.854 -4.239 2.654 1.00 96.56 81 ILE A O 1
ATOM 653 N N . ILE A 1 82 ? -0.858 -3.547 3.413 1.00 95.50 82 ILE A N 1
ATOM 654 C CA . ILE A 1 82 ? -0.516 -2.719 2.254 1.00 95.50 82 ILE A CA 1
ATOM 655 C C . ILE A 1 82 ? 0.623 -3.392 1.499 1.00 95.50 82 ILE A C 1
ATOM 657 O O . ILE A 1 82 ? 1.719 -3.569 2.031 1.00 95.50 82 ILE A O 1
ATOM 661 N N . LEU A 1 83 ? 0.392 -3.717 0.228 1.00 92.81 83 LEU A N 1
ATOM 662 C CA . LEU A 1 83 ? 1.459 -4.079 -0.700 1.00 92.81 83 LEU A CA 1
ATOM 663 C C . LEU A 1 83 ? 1.894 -2.836 -1.482 1.00 92.81 83 LEU A C 1
ATOM 665 O O . LEU A 1 83 ? 1.214 -2.404 -2.411 1.00 92.81 83 LEU A O 1
ATOM 669 N N . MET A 1 84 ? 3.045 -2.272 -1.125 1.00 90.50 84 MET A N 1
ATOM 670 C CA . MET A 1 84 ? 3.527 -1.011 -1.678 1.00 90.50 84 MET A CA 1
ATOM 671 C C . MET A 1 84 ? 4.605 -1.245 -2.737 1.00 90.50 84 MET A C 1
ATOM 673 O O . MET A 1 84 ? 5.684 -1.756 -2.450 1.00 90.50 84 MET A O 1
ATOM 677 N N . HIS A 1 85 ? 4.332 -0.823 -3.972 1.00 86.56 85 HIS A N 1
ATOM 678 C CA . HIS A 1 85 ? 5.323 -0.756 -5.047 1.00 86.56 85 HIS A CA 1
ATOM 679 C C . HIS A 1 85 ? 5.252 0.626 -5.708 1.00 86.56 85 HIS A C 1
ATOM 681 O O . HIS A 1 85 ? 4.572 0.829 -6.717 1.00 86.56 85 HIS A O 1
ATOM 687 N N . LEU A 1 86 ? 5.939 1.585 -5.090 1.00 81.88 86 LEU A N 1
ATOM 688 C CA . LEU A 1 86 ? 6.013 2.992 -5.488 1.00 81.88 86 LEU A CA 1
ATOM 689 C C . LEU A 1 86 ? 7.469 3.366 -5.804 1.00 81.88 86 LEU A C 1
ATOM 691 O O . LEU A 1 86 ? 8.381 2.614 -5.473 1.00 81.88 86 LEU A O 1
ATOM 695 N N . GLY A 1 87 ? 7.699 4.506 -6.463 1.00 75.25 87 GLY A N 1
ATOM 696 C CA . GLY A 1 87 ? 9.055 5.008 -6.723 1.00 75.25 87 GLY A CA 1
ATOM 697 C C . GLY A 1 87 ? 9.480 5.049 -8.196 1.00 75.25 87 GLY A C 1
ATOM 698 O O . GLY A 1 87 ? 10.433 5.733 -8.560 1.00 75.25 87 GLY A O 1
ATOM 699 N N . THR A 1 88 ? 8.782 4.340 -9.096 1.00 74.12 88 THR A N 1
ATOM 700 C CA . THR A 1 88 ? 9.150 4.322 -10.533 1.00 74.12 88 THR A CA 1
ATOM 701 C C . THR A 1 88 ? 8.975 5.690 -11.198 1.00 74.12 88 THR A C 1
ATOM 703 O O . THR A 1 88 ? 9.704 6.006 -12.142 1.00 74.12 88 THR A O 1
ATOM 706 N N . TYR A 1 89 ? 8.008 6.480 -10.730 1.00 76.75 89 TYR A N 1
ATOM 707 C CA . TYR A 1 89 ? 7.664 7.791 -11.287 1.00 76.75 89 TYR A CA 1
ATOM 708 C C . TYR A 1 89 ? 8.342 8.952 -10.567 1.00 76.75 89 TYR A C 1
ATOM 710 O O . TYR A 1 89 ? 8.157 10.104 -10.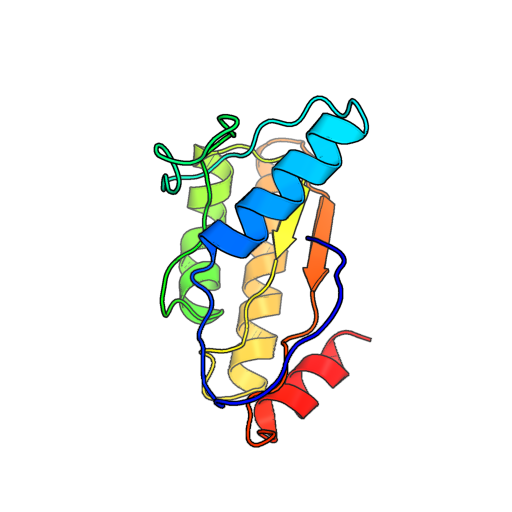948 1.00 76.75 89 TYR A O 1
ATOM 718 N N . ASP A 1 90 ? 9.153 8.659 -9.561 1.00 75.25 90 ASP A N 1
ATOM 719 C CA . ASP A 1 90 ? 9.795 9.688 -8.779 1.00 75.25 90 ASP A CA 1
ATOM 720 C C . ASP A 1 90 ? 11.068 10.192 -9.472 1.00 75.25 90 ASP A C 1
ATOM 722 O O . ASP A 1 90 ? 11.918 9.428 -9.942 1.00 75.25 90 ASP A O 1
ATOM 726 N N . THR A 1 91 ? 11.177 11.514 -9.588 1.00 69.44 91 THR A N 1
ATOM 727 C CA . THR A 1 91 ? 12.217 12.182 -10.384 1.00 69.44 91 THR A CA 1
ATOM 728 C C . THR A 1 91 ? 13.502 12.435 -9.598 1.00 69.44 91 THR A C 1
ATOM 730 O O . THR A 1 91 ? 14.570 12.492 -10.206 1.00 69.44 91 THR A O 1
ATOM 733 N N . HIS A 1 92 ? 13.435 12.503 -8.263 1.00 69.50 92 HIS A N 1
ATOM 734 C CA . HIS A 1 92 ? 14.576 12.756 -7.376 1.00 69.50 92 HIS A CA 1
ATOM 735 C C . HIS A 1 92 ? 14.568 11.823 -6.164 1.00 69.50 92 HIS A C 1
ATOM 737 O O . HIS A 1 92 ? 13.636 11.855 -5.367 1.00 69.50 92 HIS A O 1
ATOM 743 N N . ALA A 1 93 ? 15.640 11.044 -5.990 1.00 67.44 93 ALA A N 1
ATOM 744 C CA . ALA A 1 93 ? 15.723 10.022 -4.944 1.00 67.44 93 ALA A CA 1
ATOM 745 C C . ALA A 1 93 ? 15.622 10.585 -3.512 1.00 67.44 93 ALA A C 1
ATOM 747 O O . ALA A 1 93 ? 14.982 9.974 -2.661 1.00 67.44 93 ALA A O 1
ATOM 748 N N . SER A 1 94 ? 16.210 11.757 -3.244 1.00 68.38 94 SER A N 1
ATOM 749 C CA . SER A 1 94 ? 16.118 12.419 -1.933 1.00 68.38 94 SER A CA 1
ATOM 750 C C . SER A 1 94 ? 14.695 12.881 -1.623 1.00 68.38 94 SER A C 1
ATOM 752 O O . SER A 1 94 ? 14.203 12.668 -0.517 1.00 68.38 94 SER A O 1
ATOM 754 N N . THR A 1 95 ? 14.009 13.460 -2.613 1.00 70.81 95 THR A N 1
ATOM 755 C CA . THR A 1 95 ? 12.592 13.810 -2.496 1.00 70.81 95 THR A CA 1
ATOM 756 C C . THR A 1 95 ? 11.765 12.559 -2.241 1.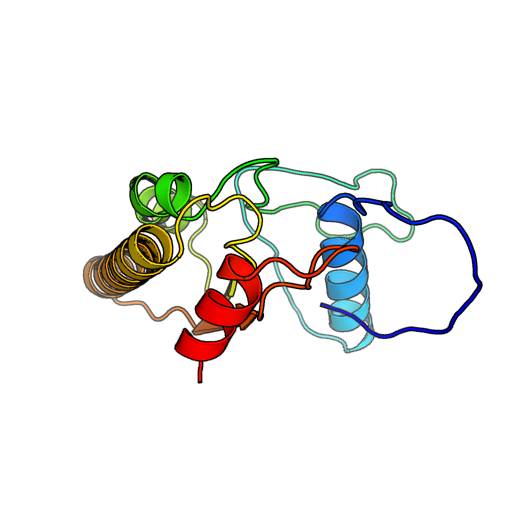00 70.81 95 THR A C 1
ATOM 758 O O . THR A 1 95 ? 10.970 12.568 -1.310 1.00 70.81 95 THR A O 1
ATOM 761 N N . SER A 1 96 ? 11.993 11.468 -2.981 1.00 77.31 96 SER A N 1
ATOM 762 C CA . SER A 1 96 ? 11.300 10.195 -2.752 1.00 77.31 96 SER A CA 1
ATOM 763 C C . SER A 1 96 ? 11.457 9.718 -1.318 1.00 77.31 96 SER A C 1
ATOM 765 O O . SER A 1 96 ? 10.451 9.465 -0.674 1.00 77.31 96 SER A O 1
ATOM 767 N N . ALA A 1 97 ? 12.683 9.649 -0.790 1.00 79.56 97 ALA A N 1
ATOM 768 C CA . ALA A 1 97 ? 12.920 9.183 0.576 1.00 79.56 97 ALA A CA 1
ATOM 769 C C . ALA A 1 97 ? 12.097 9.976 1.605 1.00 79.56 97 ALA A C 1
ATOM 771 O O . ALA A 1 97 ? 11.402 9.377 2.420 1.00 79.56 97 ALA A O 1
ATOM 772 N N . ALA A 1 98 ? 12.085 11.310 1.495 1.00 86.38 98 ALA A N 1
ATOM 773 C CA . ALA A 1 98 ? 11.267 12.157 2.359 1.00 86.38 98 ALA A CA 1
ATOM 774 C C . ALA A 1 98 ? 9.760 11.874 2.210 1.00 86.38 98 ALA A C 1
ATOM 776 O O . ALA A 1 98 ? 9.055 11.788 3.211 1.00 86.38 98 ALA A O 1
ATOM 777 N N . GLN A 1 99 ? 9.265 11.677 0.982 1.00 90.38 99 GLN A N 1
ATOM 778 C CA . GLN A 1 99 ? 7.855 11.342 0.755 1.00 90.38 99 GLN A CA 1
ATOM 779 C C . GLN A 1 99 ? 7.483 9.967 1.320 1.00 90.38 99 GLN A C 1
ATOM 781 O O . GLN A 1 99 ? 6.393 9.813 1.855 1.00 90.38 99 GLN A O 1
ATOM 786 N N . PHE A 1 100 ? 8.373 8.974 1.252 1.00 88.19 100 PHE A N 1
ATOM 787 C CA . PHE A 1 100 ? 8.139 7.674 1.885 1.00 88.19 100 PHE A CA 1
ATOM 788 C C . PHE A 1 100 ? 8.088 7.787 3.409 1.00 88.19 100 PHE A C 1
ATOM 790 O O . PHE A 1 100 ? 7.193 7.204 4.013 1.00 88.19 100 PHE A O 1
ATOM 797 N N . THR A 1 101 ? 8.966 8.584 4.030 1.00 90.69 101 THR A N 1
ATOM 798 C CA . THR A 1 101 ? 8.846 8.901 5.463 1.00 90.69 101 THR A CA 1
ATOM 799 C C . THR A 1 101 ? 7.486 9.519 5.776 1.00 90.69 101 THR A C 1
ATOM 801 O O . THR A 1 101 ? 6.833 9.090 6.720 1.00 90.69 101 THR A O 1
ATOM 804 N N . THR A 1 102 ? 7.014 10.473 4.969 1.00 95.56 102 THR A N 1
ATOM 805 C CA . THR A 1 102 ? 5.672 11.047 5.146 1.00 95.56 102 THR A CA 1
ATOM 806 C C . THR A 1 102 ? 4.575 9.993 5.006 1.00 95.56 102 THR A C 1
ATOM 808 O O . THR A 1 102 ? 3.680 9.956 5.840 1.00 95.56 102 THR A O 1
ATOM 811 N N . ILE A 1 103 ? 4.653 9.105 4.010 1.00 95.44 103 ILE A N 1
ATOM 812 C CA . ILE A 1 103 ? 3.676 8.022 3.829 1.00 95.44 103 ILE A CA 1
ATOM 813 C C . ILE A 1 103 ? 3.619 7.122 5.068 1.00 95.44 103 ILE A C 1
ATOM 815 O O . ILE A 1 103 ? 2.524 6.826 5.537 1.00 95.44 103 ILE A O 1
ATOM 819 N N . PHE A 1 104 ? 4.767 6.697 5.604 1.00 95.62 104 PHE A N 1
ATOM 820 C CA . PHE A 1 104 ? 4.798 5.853 6.801 1.00 95.62 104 PHE A CA 1
ATOM 821 C C . PHE A 1 104 ? 4.267 6.590 8.031 1.00 95.62 104 PHE A C 1
ATOM 823 O O . PHE A 1 104 ? 3.417 6.043 8.719 1.00 95.62 104 PHE A O 1
ATOM 830 N N . ASN A 1 105 ? 4.637 7.857 8.234 1.00 98.06 105 ASN A N 1
ATOM 831 C CA . ASN A 1 105 ? 4.088 8.660 9.331 1.00 98.06 105 ASN A CA 1
ATOM 832 C C . ASN A 1 105 ? 2.556 8.803 9.249 1.00 98.06 105 ASN A C 1
ATOM 834 O O . ASN A 1 105 ? 1.878 8.837 10.272 1.00 98.06 105 ASN A O 1
ATOM 838 N N . GLU A 1 106 ? 1.993 8.908 8.044 1.00 98.31 106 GLU A N 1
ATOM 839 C CA . GLU A 1 106 ? 0.541 8.977 7.847 1.00 98.31 106 GLU A CA 1
ATOM 840 C C . GLU A 1 106 ? -0.147 7.619 8.071 1.00 98.31 106 GLU A C 1
ATOM 842 O O . GLU A 1 106 ? -1.285 7.592 8.540 1.00 98.31 106 GLU A O 1
ATOM 847 N N . ILE A 1 107 ? 0.534 6.502 7.787 1.00 98.06 107 ILE A N 1
ATOM 848 C CA . ILE A 1 107 ? 0.074 5.158 8.172 1.00 98.06 107 ILE A CA 1
ATOM 849 C C . ILE A 1 107 ? 0.080 5.030 9.700 1.00 98.06 107 ILE A C 1
ATOM 851 O O . ILE A 1 107 ? -0.945 4.655 10.262 1.00 98.06 107 ILE A O 1
ATOM 855 N N . ASP A 1 108 ? 1.160 5.435 10.372 1.00 98.38 108 ASP A N 1
ATOM 856 C CA . ASP A 1 108 ? 1.263 5.415 11.838 1.00 98.38 108 ASP A CA 1
ATOM 857 C C . ASP A 1 108 ? 0.185 6.303 12.487 1.00 98.38 108 ASP A C 1
ATOM 859 O O . ASP A 1 108 ? -0.434 5.928 13.485 1.00 98.38 108 ASP A O 1
ATOM 863 N N . ARG A 1 109 ? -0.100 7.478 11.900 1.00 98.56 109 ARG A N 1
ATOM 864 C CA . ARG A 1 109 ? -1.199 8.344 12.354 1.00 98.56 109 ARG A CA 1
ATOM 865 C C . ARG A 1 109 ? -2.546 7.635 12.237 1.00 98.56 109 ARG A C 1
ATOM 867 O O . ARG A 1 109 ? -3.336 7.683 13.172 1.00 98.56 109 ARG A O 1
ATOM 874 N N . TYR A 1 110 ? -2.810 6.976 11.110 1.00 98.62 110 TYR A N 1
ATOM 875 C CA . TYR A 1 110 ? -4.038 6.203 10.915 1.00 98.62 110 TYR A CA 1
ATOM 876 C C . TYR A 1 110 ? -4.160 5.049 11.924 1.00 98.62 110 TYR A C 1
ATOM 878 O O . TYR A 1 110 ? -5.223 4.864 12.516 1.00 98.62 110 TYR A O 1
ATOM 886 N N . GLU A 1 111 ? -3.080 4.305 12.165 1.00 98.44 111 GLU A N 1
ATOM 887 C CA . GLU A 1 111 ? -3.039 3.249 13.183 1.00 98.44 111 GLU A CA 1
ATOM 888 C C . GLU A 1 111 ? -3.401 3.785 14.575 1.00 98.44 111 GLU A C 1
ATOM 890 O O . GLU A 1 111 ? -4.222 3.182 15.272 1.00 98.44 111 GLU A O 1
ATOM 895 N N . ALA A 1 112 ? -2.850 4.944 14.951 1.00 98.50 112 ALA A N 1
ATOM 896 C CA . ALA A 1 112 ? -3.137 5.604 16.221 1.00 98.50 112 ALA A CA 1
ATOM 897 C C . ALA A 1 112 ? -4.589 6.104 16.321 1.00 98.50 112 ALA A C 1
ATOM 899 O O . ALA A 1 112 ? -5.250 5.853 17.330 1.00 98.50 112 ALA A O 1
ATOM 900 N N . ASP A 1 113 ? -5.102 6.767 15.281 1.00 98.62 113 ASP A N 1
ATOM 901 C CA . ASP A 1 113 ? -6.449 7.354 15.271 1.00 98.62 113 ASP A CA 1
ATOM 902 C C . ASP A 1 113 ? -7.556 6.289 15.344 1.00 98.62 113 ASP A C 1
ATOM 904 O O . ASP A 1 113 ? -8.600 6.512 15.961 1.00 98.62 113 ASP A O 1
ATOM 908 N N . PHE A 1 114 ? -7.330 5.120 14.737 1.00 98.06 114 PHE A N 1
ATOM 909 C CA . PHE A 1 114 ? -8.310 4.030 14.661 1.00 98.06 114 PHE A CA 1
ATOM 910 C C . PHE A 1 114 ? -8.004 2.855 15.598 1.00 98.06 114 PHE A C 1
ATOM 912 O O . PHE A 1 114 ? -8.751 1.875 15.602 1.00 98.06 114 PHE A O 1
ATOM 919 N N . ASN A 1 115 ? -6.936 2.942 16.401 1.00 97.56 115 ASN A N 1
ATOM 920 C CA . ASN A 1 115 ? -6.455 1.867 17.275 1.00 97.56 115 ASN A CA 1
ATOM 921 C C . ASN A 1 115 ? -6.347 0.520 16.529 1.00 97.56 115 ASN A C 1
ATOM 923 O O . ASN A 1 115 ? -6.887 -0.506 16.952 1.00 97.56 115 ASN A O 1
ATOM 927 N N . THR A 1 116 ? -5.682 0.551 15.375 1.00 96.88 116 THR A N 1
ATOM 928 C CA . THR A 1 116 ? -5.501 -0.592 14.470 1.00 96.88 116 THR A CA 1
ATOM 929 C C . THR A 1 116 ? -4.025 -0.790 14.133 1.00 96.88 116 THR A C 1
ATOM 931 O O . THR A 1 116 ? -3.191 0.041 14.473 1.00 96.88 116 THR A O 1
ATOM 934 N N . SER A 1 117 ? -3.691 -1.897 13.471 1.00 95.88 117 SER A N 1
ATOM 935 C CA . SER A 1 117 ? -2.351 -2.131 12.931 1.00 95.88 117 SER A CA 1
ATOM 936 C C . SER A 1 117 ? -2.421 -2.632 11.492 1.00 95.88 117 SER A C 1
ATOM 938 O O . SER A 1 117 ? -3.220 -3.509 11.147 1.00 95.88 117 SER A O 1
ATOM 940 N N . VAL A 1 118 ? -1.557 -2.071 10.656 1.00 96.62 118 VAL A N 1
ATOM 941 C CA . VAL A 1 118 ? -1.457 -2.268 9.221 1.00 96.62 118 VAL A CA 1
ATOM 942 C C . VAL A 1 118 ? -0.075 -2.826 8.898 1.00 96.62 118 VAL A C 1
ATOM 944 O O . VAL A 1 118 ? 0.962 -2.204 9.109 1.00 96.62 118 VAL A O 1
ATOM 947 N N . ARG A 1 119 ? -0.033 -4.021 8.308 1.00 96.88 119 ARG A N 1
ATOM 948 C CA . ARG A 1 119 ? 1.236 -4.610 7.858 1.00 96.88 119 ARG A CA 1
ATOM 949 C C . ARG A 1 119 ? 1.624 -4.050 6.497 1.00 96.88 119 ARG A C 1
ATOM 951 O O . ARG A 1 119 ? 0.912 -4.264 5.520 1.00 96.88 119 ARG A O 1
ATOM 958 N N . VAL A 1 120 ? 2.781 -3.401 6.402 1.00 93.56 120 VAL A N 1
ATOM 959 C CA . VAL A 1 120 ? 3.267 -2.826 5.139 1.00 93.56 120 VAL A CA 1
ATOM 960 C C . VAL A 1 120 ? 4.376 -3.687 4.537 1.00 93.56 120 VAL A C 1
ATOM 962 O O . VAL A 1 120 ? 5.425 -3.898 5.138 1.00 93.56 120 VAL A O 1
ATOM 965 N N . LEU A 1 121 ? 4.150 -4.182 3.320 1.00 91.44 121 LEU A N 1
ATOM 966 C CA . LEU A 1 121 ? 5.125 -4.917 2.518 1.00 91.44 121 LEU A CA 1
ATOM 967 C C . LEU A 1 121 ? 5.626 -4.013 1.393 1.00 91.44 121 LEU A C 1
ATOM 969 O O . LEU A 1 121 ? 4.916 -3.775 0.414 1.00 91.44 121 LEU A O 1
ATOM 973 N N . VAL A 1 122 ? 6.857 -3.522 1.520 1.00 87.31 122 VAL A N 1
ATOM 974 C CA . VAL A 1 122 ? 7.479 -2.644 0.521 1.00 87.31 122 VAL A CA 1
ATOM 975 C C . VAL A 1 122 ? 8.278 -3.482 -0.472 1.00 87.31 122 VAL A C 1
ATOM 977 O O . VAL A 1 122 ? 9.203 -4.203 -0.102 1.00 87.31 122 VAL A O 1
ATOM 980 N N . ALA A 1 123 ? 7.920 -3.403 -1.750 1.00 83.19 123 ALA A N 1
ATOM 981 C CA . ALA A 1 123 ? 8.665 -4.037 -2.827 1.00 83.19 123 ALA A CA 1
ATOM 982 C C . ALA A 1 123 ? 9.739 -3.088 -3.373 1.00 83.19 123 ALA A C 1
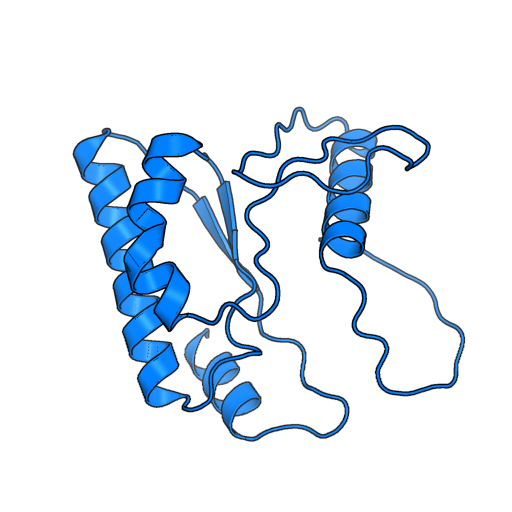ATOM 984 O O . ALA A 1 123 ? 9.481 -1.905 -3.597 1.00 83.19 123 ALA A O 1
ATOM 985 N N . THR A 1 124 ? 10.926 -3.625 -3.663 1.00 77.19 124 THR A N 1
ATOM 986 C CA . THR A 1 124 ? 11.959 -2.883 -4.393 1.00 77.19 124 THR A CA 1
ATOM 987 C C . THR A 1 124 ? 11.481 -2.558 -5.806 1.00 77.19 124 THR A C 1
ATOM 989 O O . THR A 1 124 ? 10.787 -3.349 -6.454 1.00 77.19 124 THR A O 1
ATOM 992 N N . ILE A 1 125 ? 11.858 -1.382 -6.303 1.00 71.94 125 ILE A N 1
ATOM 993 C CA . ILE A 1 125 ? 11.489 -0.942 -7.644 1.00 71.94 125 ILE A CA 1
ATOM 994 C C . ILE A 1 125 ? 12.226 -1.805 -8.665 1.00 71.94 125 ILE A C 1
ATOM 996 O O . ILE A 1 125 ? 13.458 -1.908 -8.647 1.00 71.94 125 ILE A O 1
ATOM 1000 N N . LEU A 1 126 ? 11.482 -2.361 -9.620 1.00 66.38 126 LEU A N 1
ATOM 1001 C CA . LEU A 1 126 ? 12.080 -2.996 -10.789 1.00 66.38 126 LEU A CA 1
ATOM 1002 C C . LEU A 1 126 ? 12.827 -1.957 -11.634 1.00 66.38 126 LEU A C 1
ATOM 1004 O O . LEU A 1 126 ? 12.260 -0.948 -12.057 1.00 66.38 126 LEU A O 1
ATOM 1008 N N . ASN A 1 127 ? 14.101 -2.224 -11.923 1.00 57.69 127 ASN A N 1
ATOM 1009 C CA . ASN A 1 127 ? 14.884 -1.359 -12.799 1.00 57.69 127 ASN A CA 1
ATOM 1010 C C . ASN A 1 127 ? 14.258 -1.265 -14.200 1.00 57.69 127 ASN A C 1
ATOM 1012 O O . ASN A 1 127 ? 13.728 -2.237 -14.746 1.00 57.69 127 ASN A O 1
ATOM 1016 N N . ARG A 1 128 ? 14.348 -0.071 -14.794 1.00 63.91 128 ARG A N 1
ATOM 1017 C CA . ARG A 1 128 ? 13.948 0.178 -16.185 1.00 63.91 128 ARG A CA 1
ATOM 1018 C C . ARG A 1 128 ? 14.887 -0.577 -17.139 1.00 63.91 128 ARG A C 1
ATOM 1020 O O . ARG A 1 128 ? 15.974 -0.997 -16.750 1.00 63.91 128 ARG A O 1
ATOM 1027 N N . SER A 1 129 ? 14.490 -0.723 -18.408 1.00 60.88 129 SER A N 1
ATOM 1028 C CA . SER A 1 129 ? 15.301 -1.421 -19.425 1.00 60.88 129 SER A CA 1
ATOM 1029 C C . SER A 1 129 ? 16.706 -0.835 -19.593 1.00 60.88 129 SER A C 1
ATOM 1031 O O . SER A 1 129 ? 17.634 -1.569 -19.910 1.00 60.88 129 SER A O 1
ATOM 1033 N N . VAL A 1 130 ? 16.857 0.470 -19.352 1.00 68.75 130 VAL A N 1
ATOM 1034 C CA . VAL A 1 130 ? 18.143 1.104 -19.060 1.00 68.75 130 VAL A CA 1
ATOM 1035 C C . VAL A 1 130 ? 18.133 1.445 -17.567 1.00 68.75 130 VAL A C 1
ATOM 1037 O O . VAL A 1 130 ? 17.250 2.204 -17.153 1.00 68.75 130 VAL A O 1
ATOM 1040 N N . PRO A 1 131 ? 19.048 0.886 -16.754 1.00 70.38 131 PRO A N 1
ATOM 1041 C CA . PRO A 1 131 ? 19.130 1.199 -15.333 1.00 70.38 131 PRO A CA 1
ATOM 1042 C C . PRO A 1 131 ? 19.224 2.707 -15.103 1.00 70.38 131 PRO A C 1
ATOM 1044 O O . PRO A 1 131 ? 19.944 3.406 -15.814 1.00 70.38 131 PRO A O 1
ATOM 1047 N N . HIS A 1 132 ? 18.500 3.208 -14.106 1.00 70.81 132 HIS A N 1
ATOM 1048 C CA . HIS A 1 132 ? 18.523 4.621 -13.749 1.00 70.81 132 HIS A CA 1
ATOM 1049 C C . HIS A 1 132 ? 19.119 4.777 -12.352 1.00 70.81 132 HIS A C 1
ATOM 1051 O O . HIS A 1 132 ? 18.692 4.090 -11.425 1.00 70.81 132 HIS A O 1
ATOM 1057 N N . ALA A 1 133 ? 20.073 5.698 -12.183 1.00 70.81 133 ALA A N 1
ATOM 1058 C CA . ALA A 1 133 ? 20.792 5.879 -10.919 1.00 70.81 133 ALA A CA 1
ATOM 1059 C C . ALA A 1 133 ? 19.843 6.111 -9.729 1.00 70.81 133 ALA A C 1
ATOM 1061 O O . ALA A 1 133 ? 20.035 5.525 -8.670 1.00 70.81 133 ALA A O 1
ATOM 1062 N N . ASN A 1 134 ? 18.760 6.870 -9.935 1.00 67.75 134 ASN A N 1
ATOM 1063 C CA . ASN A 1 134 ? 17.749 7.107 -8.897 1.00 67.75 134 ASN A CA 1
ATOM 1064 C C . ASN A 1 134 ? 17.033 5.829 -8.437 1.00 67.75 134 ASN A C 1
ATOM 1066 O O . ASN A 1 134 ? 16.707 5.724 -7.263 1.00 67.75 134 ASN A O 1
ATOM 1070 N N . THR A 1 135 ? 16.803 4.855 -9.325 1.00 66.94 135 THR A N 1
ATOM 1071 C CA . THR A 1 135 ? 16.171 3.580 -8.952 1.00 66.94 135 THR A CA 1
ATOM 1072 C C . THR A 1 135 ? 17.109 2.744 -8.089 1.00 66.94 135 THR A C 1
ATOM 1074 O O . THR A 1 135 ? 16.690 2.202 -7.070 1.00 66.94 135 THR A O 1
ATOM 1077 N N . SER A 1 136 ? 18.392 2.687 -8.454 1.00 71.19 136 SER A N 1
ATOM 1078 C CA . SER A 1 136 ? 19.410 2.007 -7.649 1.00 71.19 136 SER A CA 1
ATOM 1079 C C . SER A 1 136 ? 19.608 2.683 -6.290 1.00 71.19 136 SER A C 1
ATOM 1081 O O . SER A 1 136 ? 19.642 1.995 -5.276 1.00 71.19 136 SER A O 1
ATOM 1083 N N . ALA A 1 137 ? 19.681 4.018 -6.260 1.00 70.00 137 ALA A N 1
ATOM 1084 C CA . ALA A 1 137 ? 19.805 4.792 -5.026 1.00 70.00 137 ALA A CA 1
ATOM 1085 C C . ALA A 1 137 ? 18.580 4.625 -4.116 1.00 70.00 137 ALA A C 1
ATOM 1087 O O . ALA A 1 137 ? 18.727 4.485 -2.910 1.00 70.00 137 ALA A O 1
ATOM 1088 N N . PHE A 1 138 ? 17.376 4.589 -4.692 1.00 68.62 138 PHE A N 1
ATOM 1089 C CA . PHE A 1 138 ? 16.156 4.339 -3.935 1.00 68.62 138 PHE A CA 1
ATOM 1090 C C . PHE A 1 138 ? 16.147 2.939 -3.314 1.00 68.62 138 PHE A C 1
ATOM 1092 O O . PHE A 1 138 ? 15.946 2.807 -2.112 1.00 68.62 138 PHE A O 1
ATOM 1099 N N . ASN A 1 139 ? 16.416 1.900 -4.111 1.00 74.69 139 ASN A N 1
ATOM 1100 C CA . ASN A 1 139 ? 16.428 0.523 -3.614 1.00 74.69 139 ASN A CA 1
ATOM 1101 C C . ASN A 1 139 ? 17.483 0.302 -2.515 1.00 74.69 139 ASN A C 1
ATOM 1103 O O . ASN A 1 139 ? 17.250 -0.512 -1.629 1.00 74.69 139 ASN A O 1
ATOM 1107 N N . ALA A 1 140 ? 18.609 1.024 -2.553 1.00 73.81 140 ALA A N 1
ATOM 1108 C CA . ALA A 1 140 ? 19.646 0.958 -1.522 1.00 73.81 140 ALA A CA 1
ATOM 1109 C C . ALA A 1 140 ? 19.221 1.559 -0.168 1.00 73.81 140 ALA A C 1
ATOM 1111 O O . ALA A 1 140 ? 19.808 1.214 0.847 1.00 73.81 140 ALA A O 1
ATOM 1112 N N . ASN A 1 141 ? 18.201 2.424 -0.137 1.00 67.69 141 ASN A N 1
ATOM 1113 C CA . ASN A 1 141 ? 17.677 3.010 1.102 1.00 67.69 141 ASN A CA 1
ATOM 1114 C C . ASN A 1 141 ? 16.581 2.147 1.764 1.00 67.69 141 ASN A C 1
ATOM 1116 O O . ASN A 1 141 ? 16.022 2.559 2.776 1.00 67.69 141 ASN A O 1
ATOM 1120 N N . LEU A 1 142 ? 16.232 0.993 1.178 1.00 61.44 142 LEU A N 1
ATOM 1121 C CA . LEU A 1 142 ? 15.209 0.070 1.696 1.00 61.44 142 LEU A CA 1
ATOM 1122 C C . LEU A 1 142 ? 15.787 -1.114 2.498 1.00 61.44 142 LEU A C 1
ATOM 1124 O O . LEU A 1 142 ? 15.015 -1.958 2.953 1.00 61.44 142 LEU A O 1
ATOM 1128 N N . THR A 1 143 ? 17.114 -1.213 2.618 1.00 50.12 143 THR A N 1
ATOM 1129 C CA . THR A 1 143 ? 17.848 -2.286 3.321 1.00 50.12 143 THR A CA 1
ATOM 1130 C C . THR A 1 143 ? 18.550 -1.752 4.551 1.00 50.12 143 THR A C 1
ATOM 1132 O O . THR A 1 143 ? 18.515 -2.451 5.584 1.00 50.12 143 THR A O 1
#